Protein AF-A0A8S9NQD5-F1 (afdb_monomer_lite)

Radius of gyration: 15.61 Å; chains: 1; bounding box: 30×33×43 Å

InterPro domains:
  IPR000916 Bet v I/Major latex protein [PF00407] (6-51)
  IPR000916 Bet v I/Major latex protein [SM01037] (3-100)
  IPR023393 START-like domain superfamily [G3DSA:3.30.530.20] (2-50)
  IPR023393 START-like domain superfamily [G3DSA:3.30.530.20] (51-101)
  IPR051761 MLP-like hydrophobic ligand-binding [PTHR31907] (8-52)

pLDDT: mean 76.23, std 12.61, range [40.72, 93.69]

Organism: Brassica cretica (NCBI:txid69181)

Structure (mmCIF, N/CA/C/O backbone):
data_AF-A0A8S9NQD5-F1
#
_entry.id   AF-A0A8S9NQD5-F1
#
loop_
_atom_site.group_PDB
_atom_site.id
_atom_site.type_symbol
_atom_site.label_atom_id
_atom_site.label_alt_id
_atom_site.label_comp_id
_atom_site.label_asym_id
_atom_site.label_entity_id
_atom_site.label_seq_id
_atom_site.pdbx_PDB_ins_code
_atom_site.Cartn_x
_atom_site.Cartn_y
_atom_site.Cartn_z
_atom_site.occupancy
_atom_site.B_iso_or_equiv
_atom_site.auth_seq_id
_atom_site.auth_comp_id
_atom_site.auth_asym_id
_atom_site.auth_atom_id
_atom_site.pdbx_PDB_model_num
ATOM 1 N N . MET A 1 1 ? -7.968 -15.697 11.042 1.00 42.38 1 MET A N 1
ATOM 2 C CA . MET A 1 1 ? -8.081 -15.355 9.607 1.00 42.38 1 MET A CA 1
ATOM 3 C C . MET A 1 1 ? -9.249 -14.406 9.454 1.00 42.38 1 MET A C 1
ATOM 5 O O . MET A 1 1 ? -10.310 -14.686 9.995 1.00 42.38 1 MET A O 1
ATOM 9 N N . CYS A 1 2 ? -9.017 -13.286 8.784 1.00 40.72 2 CYS A N 1
ATOM 10 C CA . CYS A 1 2 ? -9.982 -12.217 8.586 1.00 40.72 2 CYS A CA 1
ATOM 11 C C . CYS A 1 2 ? -11.203 -12.675 7.754 1.00 40.72 2 CYS A C 1
ATOM 13 O O . CYS A 1 2 ? -10.995 -13.251 6.687 1.00 40.72 2 CYS A O 1
ATOM 15 N N . PRO A 1 3 ? -12.457 -12.406 8.172 1.00 52.91 3 PRO A N 1
ATOM 16 C CA . PRO A 1 3 ? -13.655 -12.692 7.365 1.00 52.91 3 PRO A CA 1
ATOM 17 C C . PRO A 1 3 ? -13.967 -11.612 6.298 1.00 52.91 3 PRO A C 1
ATOM 19 O O . PRO A 1 3 ? -14.811 -11.815 5.429 1.00 52.91 3 PRO A O 1
ATOM 22 N N . LYS A 1 4 ? -13.310 -10.450 6.408 1.00 58.69 4 LYS A N 1
ATOM 23 C CA . LYS A 1 4 ? -13.377 -9.209 5.610 1.00 58.69 4 LYS A CA 1
ATOM 24 C C . LYS A 1 4 ? -12.611 -9.212 4.268 1.00 58.69 4 LYS A C 1
ATOM 26 O O . LYS A 1 4 ? -11.414 -8.945 4.361 1.00 58.69 4 LYS A O 1
ATOM 31 N N . PRO A 1 5 ? -13.149 -9.438 3.047 1.00 61.84 5 PRO A N 1
ATOM 32 C CA . PRO A 1 5 ? -12.331 -9.230 1.847 1.00 61.84 5 PRO A CA 1
ATOM 33 C C . PRO A 1 5 ? -11.943 -7.750 1.701 1.00 61.84 5 PRO A C 1
ATOM 35 O O . PRO A 1 5 ? -12.801 -6.864 1.654 1.00 61.84 5 PRO A O 1
ATOM 38 N N . LEU A 1 6 ? -10.639 -7.482 1.631 1.00 70.56 6 LEU A N 1
ATOM 39 C CA . LEU A 1 6 ? -10.096 -6.150 1.381 1.00 70.56 6 LEU A CA 1
ATOM 40 C C . LEU A 1 6 ? -10.321 -5.788 -0.101 1.00 70.56 6 LEU A C 1
ATOM 42 O O . LEU A 1 6 ? -9.810 -6.446 -0.999 1.00 70.56 6 LEU A O 1
ATOM 46 N N . ARG A 1 7 ? -11.107 -4.735 -0.363 1.00 80.56 7 ARG A N 1
ATOM 47 C CA . ARG A 1 7 ? -11.450 -4.202 -1.705 1.00 80.56 7 ARG A CA 1
ATOM 48 C C . ARG A 1 7 ? -10.256 -4.060 -2.656 1.00 80.56 7 ARG A C 1
ATOM 50 O O . ARG A 1 7 ? -10.431 -4.276 -3.849 1.00 80.56 7 ARG A O 1
ATOM 57 N N . TYR A 1 8 ? -9.098 -3.642 -2.151 1.00 86.19 8 TYR A N 1
ATOM 58 C CA . TYR A 1 8 ? -7.943 -3.283 -2.976 1.00 86.19 8 TYR A CA 1
ATOM 59 C C . TYR A 1 8 ? -6.794 -4.289 -2.885 1.00 86.19 8 TYR A C 1
ATOM 61 O O . TYR A 1 8 ? -5.987 -4.352 -3.808 1.00 86.19 8 TYR A O 1
ATOM 69 N N . ILE A 1 9 ? -6.722 -5.085 -1.812 1.00 84.75 9 ILE A N 1
ATOM 70 C CA . ILE A 1 9 ? -5.695 -6.118 -1.621 1.00 84.75 9 ILE A CA 1
ATOM 71 C C . ILE A 1 9 ? -6.349 -7.496 -1.751 1.00 84.75 9 ILE A C 1
ATOM 73 O O . ILE A 1 9 ? -7.069 -7.935 -0.858 1.00 84.75 9 ILE A O 1
ATOM 77 N N . GLN A 1 10 ? -6.053 -8.211 -2.836 1.00 87.19 10 GLN A N 1
ATOM 78 C CA . GLN A 1 10 ? -6.424 -9.625 -2.982 1.00 87.19 10 GLN A CA 1
ATOM 79 C C . GLN A 1 10 ? -5.479 -10.549 -2.215 1.00 87.19 10 GLN A C 1
ATOM 81 O O . GLN A 1 10 ? -5.890 -11.616 -1.766 1.00 87.19 10 GLN A O 1
ATOM 86 N N . GLY A 1 11 ? -4.210 -10.163 -2.085 1.00 85.19 11 GLY A N 1
ATOM 87 C CA . GLY A 1 11 ? -3.224 -10.960 -1.371 1.00 85.19 11 GLY A CA 1
ATOM 88 C C . GLY A 1 11 ? -1.831 -10.350 -1.392 1.00 85.19 11 GLY A C 1
ATOM 89 O O . GLY A 1 11 ? -1.548 -9.413 -2.141 1.00 85.19 11 GLY A O 1
ATOM 90 N N . CYS A 1 12 ? -0.968 -10.914 -0.557 1.00 87.38 12 CYS A N 1
ATOM 91 C CA . CYS A 1 12 ? 0.442 -10.577 -0.459 1.00 87.38 12 CYS A CA 1
ATOM 92 C C . CYS A 1 12 ? 1.216 -11.879 -0.260 1.00 87.38 12 CYS A C 1
ATOM 94 O O . CYS A 1 12 ? 0.981 -12.583 0.723 1.00 87.38 12 CYS A O 1
ATOM 96 N N . ASP A 1 13 ? 2.101 -12.199 -1.200 1.00 91.75 13 ASP A N 1
ATOM 97 C CA . ASP A 1 13 ? 2.939 -13.395 -1.149 1.00 91.75 13 ASP A CA 1
ATOM 98 C C . ASP A 1 13 ? 4.405 -12.982 -0.965 1.00 91.75 13 ASP A C 1
ATOM 100 O O . ASP A 1 13 ? 4.898 -12.088 -1.654 1.00 91.75 13 ASP A O 1
ATOM 104 N N . LEU A 1 14 ? 5.124 -13.647 -0.061 1.00 92.69 14 LEU A N 1
ATOM 105 C CA . LEU A 1 14 ? 6.575 -13.501 0.053 1.00 92.69 14 LEU A CA 1
ATOM 106 C C . LEU A 1 14 ? 7.242 -14.370 -1.012 1.00 92.69 14 LEU A C 1
ATOM 108 O O . LEU A 1 14 ? 7.003 -15.576 -1.064 1.00 92.69 14 LEU A O 1
ATOM 112 N N . LEU A 1 15 ? 8.069 -13.760 -1.857 1.00 91.50 15 LEU A N 1
ATOM 113 C CA . LEU A 1 15 ? 8.807 -14.471 -2.900 1.00 91.50 15 LEU A CA 1
ATOM 114 C C . LEU A 1 15 ? 10.222 -14.830 -2.448 1.00 91.50 15 LEU A C 1
ATOM 116 O O . LEU A 1 15 ? 10.682 -15.939 -2.702 1.00 91.50 15 LEU A O 1
ATOM 120 N N . GLU A 1 16 ? 10.912 -13.891 -1.796 1.00 93.69 16 GLU A N 1
ATOM 121 C CA . GLU A 1 16 ? 12.299 -14.055 -1.349 1.00 93.69 16 GLU A CA 1
ATOM 122 C C . GLU A 1 16 ? 12.523 -13.347 -0.006 1.00 93.69 16 GLU A C 1
ATOM 124 O O . GLU A 1 16 ? 11.965 -12.273 0.235 1.00 93.69 16 GLU A O 1
ATOM 129 N N . GLY A 1 17 ? 13.386 -13.919 0.838 1.00 92.88 17 GLY A N 1
ATOM 130 C CA . GLY A 1 17 ? 13.746 -13.375 2.150 1.00 92.88 17 GLY A CA 1
ATOM 131 C C . GLY A 1 17 ? 12.764 -13.754 3.257 1.00 92.88 17 GLY A C 1
ATOM 132 O O . GLY A 1 17 ? 12.132 -14.805 3.201 1.00 92.88 17 GLY A O 1
ATOM 133 N N . ASP A 1 18 ? 12.648 -12.870 4.248 1.00 93.38 18 ASP A N 1
ATOM 134 C CA . ASP A 1 18 ? 11.775 -13.017 5.414 1.00 93.38 18 ASP A CA 1
ATOM 135 C C . ASP A 1 18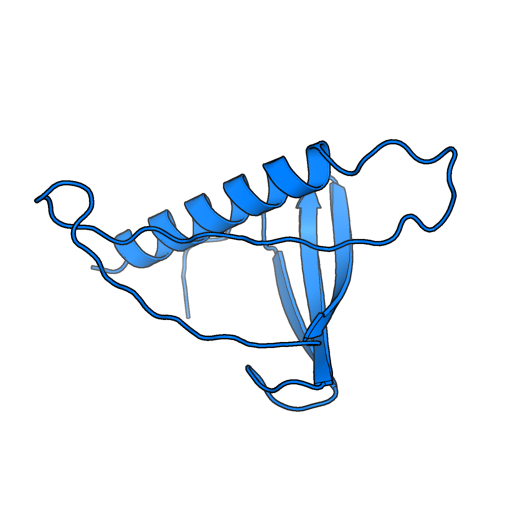 ? 10.821 -11.823 5.529 1.00 93.38 18 ASP A C 1
ATOM 137 O O . ASP A 1 18 ? 11.155 -10.688 5.166 1.00 93.38 18 ASP A O 1
ATOM 141 N N . TRP A 1 19 ? 9.621 -12.054 6.062 1.00 88.06 19 TRP A N 1
ATOM 142 C CA . TRP A 1 19 ? 8.649 -10.984 6.286 1.00 88.06 19 TRP A CA 1
ATOM 143 C C . TRP A 1 19 ? 9.242 -9.867 7.150 1.00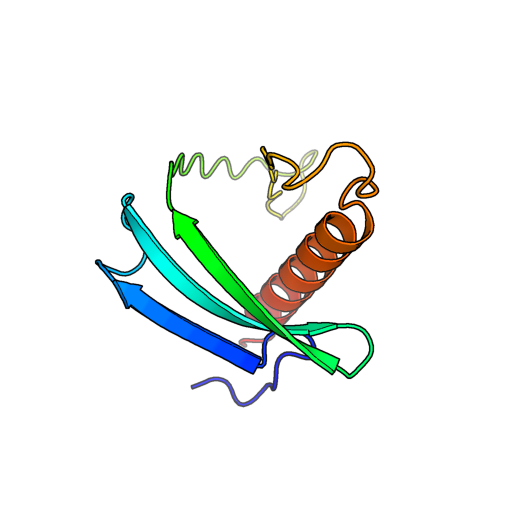 88.06 19 TRP A C 1
ATOM 145 O O . TRP A 1 19 ? 9.710 -10.103 8.261 1.00 88.06 19 TRP A O 1
ATOM 155 N N . GLY A 1 20 ? 9.188 -8.634 6.645 1.00 80.38 20 GLY A N 1
ATOM 156 C CA . GLY A 1 20 ? 9.659 -7.468 7.388 1.00 80.38 20 GLY A CA 1
ATOM 157 C C . GLY A 1 20 ? 11.182 -7.362 7.510 1.00 80.38 20 GLY A C 1
ATOM 158 O O . GLY A 1 20 ? 11.662 -6.727 8.445 1.00 80.38 20 GLY A O 1
ATOM 159 N N . MET A 1 21 ? 11.946 -7.936 6.580 1.00 88.12 21 MET A N 1
ATOM 160 C CA . MET A 1 21 ? 13.395 -7.728 6.496 1.00 88.12 21 MET A CA 1
ATOM 161 C C . MET A 1 21 ? 13.781 -6.931 5.245 1.00 88.12 21 MET A C 1
ATOM 163 O O . MET A 1 21 ? 13.136 -7.020 4.200 1.00 88.12 21 MET A O 1
ATOM 167 N N . VAL A 1 22 ? 14.846 -6.131 5.350 1.00 88.75 22 VAL A N 1
ATOM 168 C CA . VAL A 1 22 ? 15.451 -5.453 4.192 1.00 88.75 22 VAL A CA 1
ATOM 169 C C . VAL A 1 22 ? 16.025 -6.503 3.242 1.00 88.75 22 VAL A C 1
ATOM 171 O O . VAL A 1 22 ? 16.650 -7.470 3.667 1.00 88.75 22 VAL A O 1
ATOM 174 N N . GLY A 1 23 ? 15.822 -6.297 1.947 1.00 87.19 23 GLY A N 1
ATOM 175 C CA . GLY A 1 23 ? 16.206 -7.214 0.882 1.00 87.19 23 GLY A CA 1
ATOM 176 C C . GLY A 1 23 ? 15.092 -8.171 0.463 1.00 87.19 23 GLY A C 1
ATOM 177 O O . GLY A 1 23 ? 15.181 -8.692 -0.649 1.00 87.19 23 GLY A O 1
ATOM 178 N N . SER A 1 24 ? 14.050 -8.346 1.284 1.00 88.25 24 SER A N 1
ATOM 179 C CA . SER A 1 24 ? 12.912 -9.213 0.975 1.00 88.25 24 SER A CA 1
ATOM 180 C C . SER A 1 24 ? 12.118 -8.718 -0.226 1.00 88.25 24 SER A C 1
ATOM 182 O O . SER A 1 24 ? 12.018 -7.512 -0.475 1.00 88.25 24 SER A O 1
ATOM 184 N N . ILE A 1 25 ? 11.534 -9.667 -0.953 1.00 86.50 25 ILE A N 1
ATOM 185 C CA . ILE A 1 25 ? 10.730 -9.412 -2.144 1.00 86.50 25 ILE A CA 1
ATOM 186 C C . ILE A 1 25 ? 9.316 -9.920 -1.908 1.00 86.50 25 ILE A C 1
ATOM 188 O O . ILE A 1 25 ? 9.104 -11.107 -1.656 1.00 86.50 25 ILE A O 1
ATOM 192 N N . VAL A 1 26 ? 8.351 -9.020 -2.048 1.00 87.56 26 VAL A N 1
ATOM 193 C CA . VAL A 1 26 ? 6.925 -9.297 -1.876 1.00 87.56 26 VAL A CA 1
ATOM 194 C C . VAL A 1 26 ? 6.182 -9.095 -3.191 1.00 87.56 26 VAL A C 1
ATOM 196 O O . VAL A 1 26 ? 6.480 -8.179 -3.960 1.00 87.56 26 VAL A O 1
ATOM 199 N N . LEU A 1 27 ? 5.215 -9.967 -3.458 1.00 87.38 27 LEU A N 1
ATOM 200 C CA . LEU A 1 27 ? 4.287 -9.850 -4.573 1.00 87.38 27 LEU A CA 1
ATOM 201 C C . LEU A 1 27 ? 2.920 -9.428 -4.042 1.00 87.38 27 LEU A C 1
ATOM 203 O O . LEU A 1 27 ? 2.224 -10.202 -3.382 1.00 87.38 27 LEU A O 1
ATOM 207 N N . TRP A 1 28 ? 2.513 -8.212 -4.375 1.00 86.75 28 TRP A N 1
ATOM 208 C CA . TRP A 1 28 ? 1.190 -7.694 -4.066 1.00 86.75 28 TRP A CA 1
ATOM 209 C C . TRP A 1 28 ? 0.223 -8.015 -5.195 1.00 86.75 28 TRP A C 1
ATOM 211 O O . TRP A 1 28 ? 0.468 -7.642 -6.342 1.00 86.75 28 TRP A O 1
ATOM 221 N N . LYS A 1 29 ? -0.897 -8.663 -4.866 1.00 88.50 29 LYS A N 1
ATOM 222 C CA . LYS A 1 29 ? -2.043 -8.838 -5.766 1.00 88.50 29 LYS A CA 1
ATOM 223 C C . LYS A 1 29 ? -3.079 -7.786 -5.406 1.00 88.50 29 LYS A C 1
ATOM 225 O O . LYS A 1 29 ? -3.681 -7.832 -4.331 1.00 88.50 29 LYS A O 1
ATOM 230 N N . LEU A 1 30 ? -3.245 -6.820 -6.294 1.00 86.94 30 LEU A N 1
ATOM 231 C CA . LEU A 1 30 ? -4.004 -5.598 -6.068 1.00 86.94 30 LEU A CA 1
ATOM 232 C C . LEU A 1 30 ? -5.187 -5.534 -7.033 1.00 86.94 30 LEU A C 1
ATOM 234 O O . LEU A 1 30 ? -5.095 -6.036 -8.149 1.00 86.94 30 LEU A O 1
ATOM 238 N N . ILE A 1 31 ? -6.280 -4.892 -6.631 1.00 86.94 31 ILE A N 1
ATOM 239 C CA . ILE A 1 31 ? -7.381 -4.537 -7.537 1.00 86.94 31 ILE A CA 1
ATOM 240 C C . ILE A 1 31 ? -7.375 -3.024 -7.708 1.00 86.94 31 ILE A C 1
ATOM 242 O O . ILE A 1 31 ? -7.546 -2.296 -6.733 1.00 86.94 31 ILE A O 1
ATOM 246 N N . SER A 1 32 ? -7.226 -2.551 -8.942 1.00 81.88 32 SER A N 1
ATOM 247 C CA . SER A 1 32 ? -7.315 -1.132 -9.302 1.00 81.88 32 SER A CA 1
ATOM 248 C C . SER A 1 32 ? -8.260 -1.003 -10.492 1.00 81.88 32 SER A C 1
ATOM 250 O O . SER A 1 32 ? -8.106 -1.720 -11.475 1.00 81.88 32 SER A O 1
ATOM 252 N N . ASP A 1 33 ? -9.286 -0.157 -10.364 1.00 82.69 33 ASP A N 1
ATOM 253 C CA . ASP A 1 33 ? -10.339 0.045 -11.375 1.00 82.69 33 ASP A CA 1
ATOM 254 C C . ASP A 1 33 ? -11.052 -1.246 -11.832 1.00 82.69 33 ASP A C 1
ATOM 256 O O . ASP A 1 33 ? -11.530 -1.359 -12.955 1.00 82.69 33 ASP A O 1
ATOM 260 N N . GLY A 1 34 ? -11.153 -2.234 -10.935 1.00 83.31 34 GLY A N 1
ATOM 261 C CA . GLY A 1 34 ? -11.770 -3.536 -11.218 1.00 83.31 34 GLY A CA 1
ATOM 262 C C . GLY A 1 34 ? -10.842 -4.540 -11.907 1.00 83.31 34 GLY A C 1
ATOM 263 O O . GLY A 1 34 ? -11.208 -5.706 -12.035 1.00 83.31 34 GLY A O 1
ATOM 264 N N . GLU A 1 35 ? -9.631 -4.131 -12.283 1.00 85.56 35 GLU A N 1
ATOM 265 C CA . GLU A 1 35 ? -8.619 -5.004 -12.870 1.00 85.56 35 GLU A CA 1
ATOM 266 C C . GLU A 1 35 ? -7.632 -5.496 -11.808 1.00 85.56 35 GLU A C 1
ATOM 268 O O . GLU A 1 35 ? -7.157 -4.731 -10.961 1.00 85.56 35 GLU A O 1
ATOM 273 N N . THR A 1 36 ? -7.282 -6.783 -11.871 1.00 86.25 36 THR A N 1
ATOM 274 C CA . THR A 1 36 ? -6.197 -7.333 -11.055 1.00 86.25 36 THR A CA 1
ATOM 275 C C . THR A 1 36 ? -4.854 -6.853 -11.593 1.00 86.25 36 THR A C 1
ATOM 277 O O . THR A 1 36 ? -4.536 -7.013 -12.771 1.00 86.25 36 THR A O 1
ATOM 280 N N . ARG A 1 37 ? -4.036 -6.311 -10.697 1.00 84.88 37 ARG A N 1
ATOM 281 C CA . ARG A 1 37 ? -2.654 -5.905 -10.938 1.00 84.88 37 ARG A CA 1
ATOM 282 C C . ARG A 1 37 ? -1.724 -6.643 -9.990 1.00 84.88 37 ARG A C 1
ATOM 284 O O . ARG A 1 37 ? -2.111 -7.029 -8.889 1.00 84.88 37 ARG A O 1
ATOM 291 N N . VAL A 1 38 ? -0.482 -6.809 -10.422 1.00 83.88 38 VAL A N 1
ATOM 292 C CA . VAL A 1 38 ? 0.597 -7.361 -9.603 1.00 83.88 38 VAL A CA 1
ATOM 293 C C . VAL A 1 38 ? 1.708 -6.333 -9.472 1.00 83.88 38 VAL A C 1
ATOM 295 O O . VAL A 1 38 ? 2.133 -5.767 -10.477 1.00 83.88 38 VAL A O 1
ATOM 298 N N . SER A 1 39 ? 2.169 -6.108 -8.242 1.00 84.00 39 SER A N 1
ATOM 299 C CA . SER A 1 39 ? 3.383 -5.335 -7.954 1.00 84.00 39 SER A CA 1
ATOM 300 C C . SER A 1 39 ? 4.402 -6.251 -7.298 1.00 84.00 39 SER A C 1
ATOM 302 O O . SER A 1 39 ? 4.068 -6.948 -6.340 1.00 84.00 39 SER A O 1
ATOM 304 N N . LYS A 1 40 ? 5.625 -6.282 -7.827 1.00 85.31 40 LYS A N 1
ATOM 305 C CA . LYS A 1 40 ? 6.751 -7.004 -7.229 1.00 85.31 40 LYS A CA 1
ATOM 306 C C . LYS A 1 40 ? 7.676 -5.967 -6.615 1.00 85.31 40 LYS A C 1
ATOM 308 O O . LYS A 1 40 ? 8.385 -5.281 -7.347 1.00 85.31 40 LYS A O 1
ATOM 313 N N . ASP A 1 41 ? 7.692 -5.902 -5.293 1.00 83.31 41 ASP A N 1
ATOM 314 C CA . ASP A 1 41 ? 8.392 -4.848 -4.570 1.00 83.31 41 ASP A CA 1
ATOM 315 C C . ASP A 1 41 ? 9.510 -5.451 -3.724 1.00 83.31 41 ASP A C 1
ATOM 317 O O . ASP A 1 41 ? 9.329 -6.474 -3.059 1.00 83.31 41 ASP A O 1
ATOM 321 N N . ARG A 1 42 ? 10.676 -4.802 -3.740 1.00 84.56 42 ARG A N 1
ATOM 322 C CA . ARG A 1 42 ? 11.796 -5.127 -2.858 1.00 84.56 42 ARG A CA 1
ATOM 323 C C . ARG A 1 42 ? 11.847 -4.126 -1.713 1.00 84.56 42 ARG A C 1
ATOM 325 O O . ARG A 1 42 ? 11.803 -2.919 -1.939 1.00 84.56 42 ARG A O 1
ATOM 332 N N . ILE A 1 43 ? 11.995 -4.616 -0.488 1.00 83.25 43 ILE A N 1
ATOM 333 C CA . ILE A 1 43 ? 12.176 -3.760 0.688 1.00 83.25 43 ILE A CA 1
ATOM 334 C C . ILE A 1 43 ? 13.629 -3.272 0.704 1.00 83.25 43 ILE A C 1
ATOM 336 O O . ILE A 1 43 ? 14.518 -3.985 1.159 1.00 83.25 43 ILE A O 1
ATOM 340 N N . GLU A 1 44 ? 13.898 -2.077 0.181 1.00 83.00 44 GLU A N 1
ATOM 341 C CA . GLU A 1 44 ? 15.275 -1.550 0.107 1.00 83.00 44 GLU A CA 1
ATOM 342 C C . GLU A 1 44 ? 15.760 -0.911 1.406 1.00 83.00 44 GLU A C 1
ATOM 344 O O . GLU A 1 44 ? 16.939 -0.976 1.745 1.00 83.00 44 GLU A O 1
ATOM 349 N N . ALA A 1 45 ? 14.847 -0.301 2.150 1.00 80.19 45 ALA A N 1
ATOM 350 C CA . ALA A 1 45 ? 15.133 0.293 3.438 1.00 80.19 45 ALA A CA 1
ATOM 351 C C . ALA A 1 45 ? 13.890 0.194 4.305 1.00 80.19 45 ALA A C 1
ATOM 353 O O . ALA A 1 45 ? 12.764 0.328 3.824 1.00 80.19 45 ALA A O 1
ATOM 354 N N . MET A 1 46 ? 14.108 -0.012 5.596 1.00 68.81 46 MET A N 1
ATOM 355 C CA . MET A 1 46 ? 13.034 -0.006 6.562 1.00 68.81 46 MET A CA 1
ATOM 356 C C . MET A 1 46 ? 13.445 0.828 7.760 1.00 68.81 46 MET A C 1
ATOM 358 O O . MET A 1 46 ? 14.201 0.386 8.620 1.00 68.81 46 MET A O 1
ATOM 362 N N . ASP A 1 47 ? 12.959 2.062 7.777 1.00 68.06 47 ASP A N 1
ATOM 363 C CA . ASP A 1 47 ? 13.077 2.948 8.924 1.00 68.06 47 ASP A CA 1
ATOM 364 C C . ASP A 1 47 ? 11.747 2.912 9.680 1.00 68.06 47 ASP A C 1
ATOM 366 O O . ASP A 1 47 ? 10.788 3.612 9.347 1.00 68.06 47 ASP A O 1
ATOM 370 N N . PHE A 1 48 ? 11.651 2.023 10.671 1.00 56.97 48 PHE A N 1
ATOM 371 C CA . PHE A 1 48 ? 10.499 1.979 11.566 1.00 56.97 48 PHE A CA 1
ATOM 372 C C . PHE A 1 48 ? 10.605 3.093 12.606 1.00 56.97 48 PHE A C 1
ATOM 374 O O . PHE A 1 48 ? 10.771 2.849 13.802 1.00 56.97 48 PHE A O 1
ATOM 381 N N . GLN A 1 49 ? 10.428 4.339 12.175 1.00 51.03 49 GLN A N 1
ATOM 382 C CA . GLN A 1 49 ? 10.124 5.412 13.110 1.00 51.03 49 GLN A CA 1
ATOM 383 C C . GLN A 1 49 ? 8.641 5.335 13.490 1.00 51.03 49 GLN A C 1
ATOM 385 O O . GLN A 1 49 ? 7.795 6.073 12.982 1.00 51.03 49 GLN A O 1
ATOM 390 N N . LYS A 1 50 ? 8.302 4.433 14.423 1.00 50.97 50 LYS A N 1
ATOM 391 C CA . LYS A 1 50 ? 6.993 4.442 15.092 1.00 50.97 50 LYS A CA 1
ATOM 392 C C . LYS A 1 50 ? 6.923 5.664 16.013 1.00 50.97 50 LYS A C 1
ATOM 394 O O . LYS A 1 50 ? 7.068 5.563 17.229 1.00 50.97 50 LYS A O 1
ATOM 399 N N . LYS A 1 51 ? 6.716 6.844 15.433 1.00 47.00 51 LYS A N 1
ATOM 400 C CA . LYS A 1 51 ? 6.441 8.065 16.187 1.00 47.00 51 LYS A CA 1
ATOM 401 C C . LYS A 1 51 ? 4.931 8.196 16.352 1.00 47.00 51 LYS A C 1
ATOM 403 O O . LYS A 1 51 ? 4.275 8.927 15.613 1.00 47.00 51 LYS A O 1
ATOM 408 N N . VAL A 1 52 ? 4.383 7.465 17.325 1.00 51.72 52 VAL A N 1
ATOM 409 C CA . VAL A 1 52 ? 3.021 7.713 17.822 1.00 51.72 52 VAL A CA 1
ATOM 410 C C . VAL A 1 52 ? 3.071 9.041 18.565 1.00 51.72 52 VAL A C 1
ATOM 412 O O . VAL A 1 52 ? 3.377 9.109 19.751 1.00 51.72 52 VAL A O 1
ATOM 415 N N . SER A 1 53 ? 2.883 10.118 17.816 1.00 51.72 53 SER A N 1
ATOM 416 C CA . SER A 1 53 ? 2.604 11.432 18.381 1.00 51.72 53 SER A CA 1
ATOM 417 C C . SER A 1 53 ? 1.084 11.536 18.389 1.00 51.72 53 SER A C 1
ATOM 419 O O . SER A 1 53 ? 0.502 11.243 17.341 1.00 51.72 53 SER A O 1
ATOM 421 N N . PRO A 1 54 ? 0.435 11.939 19.494 1.00 55.28 54 PRO A N 1
ATOM 422 C CA . PRO A 1 54 ? -0.939 12.406 19.420 1.00 55.28 54 PRO A CA 1
ATOM 423 C C . PRO A 1 54 ? -0.989 13.460 18.317 1.00 55.28 54 PRO A C 1
ATOM 425 O O . PRO A 1 54 ? -0.277 14.465 18.383 1.00 55.28 54 PRO A O 1
ATOM 428 N N . ASP A 1 55 ? -1.761 13.191 17.273 1.00 50.97 55 ASP A N 1
ATOM 429 C CA . ASP A 1 55 ? -2.206 14.215 16.340 1.00 50.97 55 ASP A CA 1
ATOM 430 C C . ASP A 1 55 ? -2.798 15.334 17.202 1.00 50.97 55 ASP A C 1
ATOM 432 O O . ASP A 1 55 ? -3.771 15.098 17.909 1.00 50.97 55 ASP A O 1
ATOM 436 N N . HIS A 1 56 ? -2.141 16.497 17.243 1.00 56.22 56 HIS A N 1
ATOM 437 C CA . HIS A 1 56 ? -2.683 17.737 17.806 1.00 56.22 56 HIS A CA 1
ATOM 438 C C . HIS A 1 56 ? -3.399 17.614 19.180 1.00 56.22 56 HIS A C 1
ATOM 440 O O . HIS A 1 56 ? -4.284 18.408 19.489 1.00 56.22 56 HIS A O 1
ATOM 446 N N . GLY A 1 57 ? -2.995 16.659 20.035 1.00 56.97 57 GLY A N 1
ATOM 447 C CA . GLY A 1 57 ? -3.585 16.414 21.362 1.00 56.97 57 GLY A CA 1
ATOM 448 C C . GLY A 1 57 ? -4.762 15.423 21.428 1.00 56.97 57 GLY A C 1
ATOM 449 O O . GLY A 1 57 ? -5.343 15.277 22.502 1.00 56.97 57 GLY A O 1
ATOM 450 N N . GLY A 1 58 ? -5.111 14.733 20.336 1.00 63.09 58 GLY A N 1
ATOM 451 C CA . GLY A 1 58 ? -6.168 13.713 20.274 1.00 63.09 58 GLY A CA 1
ATOM 452 C C . GLY A 1 58 ? -5.659 12.259 20.174 1.00 63.09 58 GLY A C 1
ATOM 453 O O . GLY A 1 58 ? -4.471 12.024 19.932 1.00 63.09 58 GLY A O 1
ATOM 454 N N . PRO A 1 59 ? -6.539 11.254 20.370 1.00 63.50 59 PRO A N 1
ATOM 455 C CA . PRO A 1 59 ? -6.202 9.841 20.194 1.00 63.50 59 PRO A CA 1
ATOM 456 C C . PRO A 1 59 ? -6.007 9.504 18.706 1.00 63.50 59 PRO A C 1
ATOM 458 O O . PRO A 1 59 ? -6.892 9.754 17.893 1.00 63.50 59 PRO A O 1
ATOM 461 N N . GLY A 1 60 ? -4.860 8.922 18.342 1.00 69.75 60 GLY A N 1
ATOM 462 C CA . 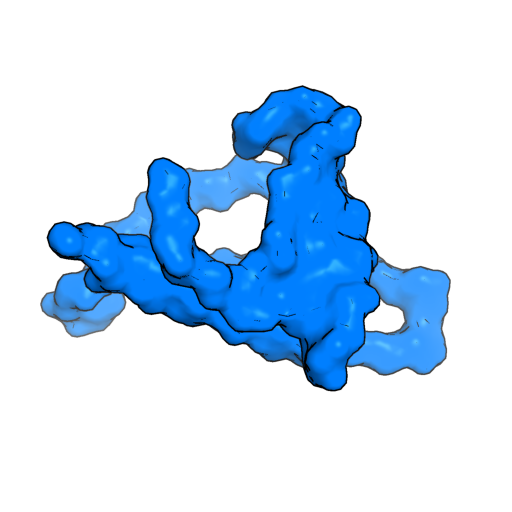GLY A 1 60 ? -4.596 8.489 16.968 1.00 69.75 60 GLY A CA 1
ATOM 463 C C . GLY A 1 60 ? -3.119 8.243 16.658 1.00 69.75 60 GLY A C 1
ATOM 464 O O . GLY A 1 60 ? -2.244 8.362 17.517 1.00 69.75 60 GLY A O 1
ATOM 465 N N . SER A 1 61 ? -2.833 7.865 15.414 1.00 74.25 61 SER A N 1
ATOM 466 C CA . SER A 1 61 ? -1.479 7.736 14.863 1.00 74.25 61 SER A CA 1
ATOM 467 C C . SER A 1 61 ? -1.470 8.214 13.413 1.00 74.25 61 SER A C 1
ATOM 469 O O . SER A 1 61 ? -2.413 7.960 12.672 1.00 74.25 61 SER A O 1
ATOM 471 N N . THR A 1 62 ? -0.400 8.887 12.989 1.00 73.38 62 THR A N 1
ATOM 472 C CA . THR A 1 62 ? -0.225 9.313 11.592 1.00 73.38 62 THR A CA 1
ATOM 473 C C . THR A 1 62 ? 0.865 8.487 10.925 1.00 73.38 62 THR A C 1
ATOM 475 O O . THR A 1 62 ? 1.994 8.435 11.411 1.00 73.38 62 THR A O 1
ATOM 478 N N . VAL A 1 63 ? 0.551 7.899 9.770 1.00 73.88 63 VAL A N 1
ATOM 479 C CA . VAL A 1 63 ? 1.539 7.251 8.898 1.00 73.88 63 VAL A CA 1
ATOM 480 C C . VAL A 1 63 ? 2.014 8.258 7.851 1.00 73.88 63 VAL A C 1
ATOM 482 O O . VAL A 1 63 ? 1.203 8.847 7.138 1.00 73.88 63 VAL A O 1
ATOM 485 N N . LYS A 1 64 ? 3.333 8.463 7.748 1.00 74.75 64 LYS A N 1
ATOM 486 C CA . LYS A 1 64 ? 3.950 9.292 6.701 1.00 74.75 64 LYS A CA 1
ATOM 487 C C . LYS A 1 64 ? 4.690 8.405 5.704 1.00 74.75 64 LYS A C 1
ATOM 489 O O . LYS A 1 64 ? 5.751 7.874 6.021 1.00 74.75 64 LYS A O 1
ATOM 494 N N . TRP A 1 65 ? 4.146 8.285 4.497 1.00 73.81 65 TRP A N 1
ATOM 495 C CA . TRP A 1 65 ? 4.784 7.572 3.392 1.00 73.81 65 TRP A CA 1
ATOM 496 C C . TRP A 1 65 ? 5.746 8.497 2.641 1.00 73.81 65 TRP A C 1
ATOM 498 O O . TRP A 1 65 ? 5.334 9.524 2.107 1.00 73.81 65 TRP A O 1
ATOM 508 N N . ASN A 1 66 ? 7.025 8.123 2.585 1.00 73.00 66 ASN A N 1
ATOM 509 C CA . ASN A 1 66 ? 8.014 8.756 1.714 1.00 73.00 66 ASN A CA 1
ATOM 510 C C . ASN A 1 66 ? 8.329 7.783 0.577 1.00 73.00 66 ASN A C 1
ATOM 512 O O . ASN A 1 66 ? 9.047 6.808 0.783 1.00 73.00 66 ASN A O 1
ATOM 516 N N . VAL A 1 67 ? 7.775 8.033 -0.609 1.00 72.69 67 VAL A N 1
ATOM 517 C CA . VAL A 1 67 ? 7.952 7.157 -1.774 1.00 72.69 67 VAL A CA 1
ATOM 518 C C . VAL A 1 67 ? 8.997 7.768 -2.700 1.00 72.69 67 VAL A C 1
ATOM 520 O O . VAL A 1 67 ? 8.781 8.836 -3.270 1.00 72.69 67 VAL A O 1
ATOM 523 N N . LYS A 1 68 ? 10.134 7.086 -2.849 1.00 73.56 68 LYS A N 1
ATOM 524 C CA . LYS A 1 68 ? 11.119 7.366 -3.899 1.00 73.56 68 LYS A CA 1
ATOM 525 C C . LYS A 1 68 ? 10.894 6.360 -5.019 1.00 73.56 68 LYS A C 1
ATOM 527 O O . LYS A 1 68 ? 10.752 5.175 -4.743 1.00 73.56 68 LYS A O 1
ATOM 532 N N . TYR A 1 69 ? 10.835 6.834 -6.254 1.00 71.69 69 TYR A N 1
ATOM 533 C CA . TYR A 1 69 ? 10.650 5.984 -7.422 1.00 71.69 69 TYR A CA 1
ATOM 534 C C . TYR A 1 69 ? 11.522 6.482 -8.569 1.00 71.69 69 TYR A C 1
ATOM 536 O O . TYR A 1 69 ? 11.826 7.673 -8.664 1.00 71.69 69 TYR A O 1
ATOM 544 N N . GLU A 1 70 ? 11.875 5.560 -9.453 1.00 72.62 70 GLU A N 1
ATOM 545 C CA . GLU A 1 70 ? 12.494 5.844 -10.739 1.00 72.62 70 GLU A CA 1
ATOM 546 C C . GLU A 1 70 ? 11.497 5.485 -11.841 1.00 72.62 70 GLU A C 1
ATOM 548 O O . GLU A 1 70 ? 10.765 4.496 -11.740 1.00 72.62 70 GLU A O 1
ATOM 553 N N . ARG A 1 71 ? 11.406 6.325 -12.875 1.00 73.75 71 ARG A N 1
ATOM 554 C CA . ARG A 1 71 ? 10.558 6.023 -14.030 1.00 73.75 71 ARG A CA 1
ATOM 555 C C . ARG A 1 71 ? 11.325 5.098 -14.959 1.00 73.75 71 ARG A C 1
ATOM 557 O O . ARG A 1 71 ? 12.488 5.345 -15.241 1.00 73.75 71 ARG A O 1
ATOM 564 N N . ILE A 1 72 ? 10.640 4.081 -15.472 1.00 70.69 72 ILE A N 1
ATOM 565 C CA . ILE A 1 72 ? 11.209 3.161 -16.466 1.00 70.69 72 ILE A CA 1
ATOM 566 C C . ILE A 1 72 ? 11.521 3.912 -17.776 1.00 70.69 72 ILE A C 1
ATOM 568 O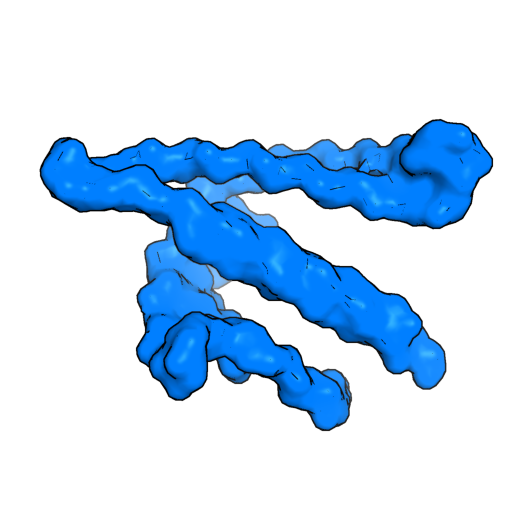 O . ILE A 1 72 ? 12.434 3.531 -18.498 1.00 70.69 72 ILE A O 1
ATOM 572 N N . ASP A 1 73 ? 10.782 4.993 -18.061 1.00 75.06 73 ASP A N 1
ATOM 573 C CA . ASP A 1 73 ? 10.996 5.891 -19.199 1.00 75.06 73 ASP A CA 1
ATOM 574 C C . ASP A 1 73 ? 10.531 7.325 -18.857 1.00 75.06 73 ASP A C 1
ATOM 576 O O . ASP A 1 73 ? 9.567 7.524 -18.110 1.00 75.06 73 ASP A O 1
ATOM 580 N N . GLU A 1 74 ? 11.213 8.342 -19.390 1.00 78.31 74 GLU A N 1
ATOM 581 C CA . GLU A 1 74 ? 10.958 9.763 -19.103 1.00 78.31 74 GLU A CA 1
ATOM 582 C C . GLU A 1 74 ? 9.611 10.278 -19.635 1.00 78.31 74 GLU A C 1
ATOM 584 O O . GLU A 1 74 ? 9.077 11.265 -19.118 1.00 78.31 74 GLU A O 1
ATOM 589 N N . ASN A 1 75 ? 9.049 9.607 -20.640 1.00 82.25 75 ASN A N 1
ATOM 590 C CA . ASN A 1 75 ? 7.756 9.928 -21.241 1.00 82.25 75 ASN A CA 1
ATOM 591 C C . ASN A 1 75 ? 6.589 9.310 -20.463 1.00 82.25 75 ASN A C 1
ATOM 593 O O . ASN A 1 75 ? 5.428 9.651 -20.704 1.00 82.25 75 ASN A O 1
ATOM 597 N N . VAL A 1 76 ? 6.870 8.407 -19.518 1.00 75.12 76 VAL A N 1
ATOM 598 C CA . VAL A 1 76 ? 5.844 7.849 -18.638 1.00 75.12 76 VAL A CA 1
ATOM 599 C C . VAL A 1 76 ? 5.424 8.923 -17.635 1.00 75.12 76 VAL A C 1
ATOM 601 O O . VAL A 1 76 ? 6.251 9.537 -16.948 1.00 75.12 76 VAL A O 1
ATOM 604 N N . ALA A 1 77 ? 4.112 9.155 -17.565 1.00 75.44 77 ALA A N 1
ATOM 605 C CA . ALA A 1 77 ? 3.512 10.090 -16.625 1.00 75.44 77 ALA A CA 1
ATOM 606 C C . ALA A 1 77 ? 3.880 9.726 -15.181 1.00 75.44 77 ALA A C 1
ATOM 608 O O . ALA A 1 77 ? 4.053 8.554 -14.837 1.00 75.44 77 ALA A O 1
ATOM 609 N N . HIS A 1 78 ? 3.974 10.740 -14.323 1.00 69.19 78 HIS A N 1
ATOM 610 C CA . HIS A 1 78 ? 4.224 10.509 -12.909 1.00 69.19 78 HIS A CA 1
ATOM 611 C C . HIS A 1 78 ? 3.141 9.599 -12.307 1.00 69.19 78 HIS A C 1
ATOM 613 O O . HIS A 1 78 ? 1.965 9.691 -12.675 1.00 69.19 78 HIS A O 1
ATOM 619 N N . PRO A 1 79 ? 3.510 8.718 -11.365 1.00 73.31 79 PRO A N 1
ATOM 620 C CA . PRO A 1 79 ? 2.619 7.707 -10.819 1.00 73.31 79 PRO A CA 1
ATOM 621 C C . PRO A 1 79 ? 1.664 8.295 -9.762 1.00 73.31 79 PRO A C 1
ATOM 623 O O . PRO A 1 79 ? 1.435 7.686 -8.722 1.00 73.31 79 PRO A O 1
ATOM 626 N N . GLU A 1 80 ? 1.075 9.470 -10.006 1.00 78.06 80 GLU A N 1
ATOM 627 C CA . GLU A 1 80 ? 0.131 10.129 -9.085 1.00 78.06 80 GLU A CA 1
ATOM 628 C C . GLU A 1 80 ? -1.044 9.210 -8.729 1.00 78.06 80 GLU A C 1
ATOM 630 O O . GLU A 1 80 ? -1.431 9.101 -7.566 1.00 78.06 80 GLU A O 1
ATOM 635 N N . ARG A 1 81 ? -1.543 8.454 -9.716 1.00 75.75 81 ARG A N 1
ATOM 636 C CA . ARG A 1 81 ? -2.591 7.444 -9.506 1.00 75.75 81 ARG A CA 1
ATOM 637 C C . ARG A 1 81 ? -2.139 6.307 -8.587 1.00 75.75 81 ARG A C 1
ATOM 639 O O . ARG A 1 81 ? -2.933 5.836 -7.782 1.00 75.75 81 ARG A O 1
ATOM 646 N N . LEU A 1 82 ? -0.873 5.888 -8.667 1.00 74.38 82 LEU A N 1
ATOM 647 C CA . LEU A 1 82 ? -0.320 4.863 -7.775 1.00 74.38 82 LEU A CA 1
ATOM 648 C C . LEU A 1 82 ? -0.200 5.394 -6.343 1.00 74.38 82 LEU A C 1
ATOM 650 O O . LEU A 1 82 ? -0.531 4.682 -5.402 1.00 74.38 82 LEU A O 1
ATOM 654 N N . LEU A 1 83 ? 0.218 6.652 -6.167 1.00 77.44 83 LEU A N 1
ATOM 655 C CA . LEU A 1 83 ? 0.281 7.283 -4.845 1.00 77.44 83 LEU A CA 1
ATOM 656 C C . LEU A 1 83 ? -1.111 7.393 -4.211 1.00 77.44 83 LEU A C 1
ATOM 658 O O . LEU A 1 83 ? -1.278 7.055 -3.039 1.00 77.44 83 LEU A O 1
ATOM 662 N N . GLN A 1 84 ? -2.121 7.806 -4.983 1.00 80.81 84 GLN A N 1
ATOM 663 C CA . GLN A 1 84 ? -3.506 7.841 -4.509 1.00 80.81 84 GLN A CA 1
ATOM 664 C C . GLN A 1 84 ? -4.008 6.441 -4.133 1.00 80.81 84 GLN A C 1
ATOM 666 O O . GLN A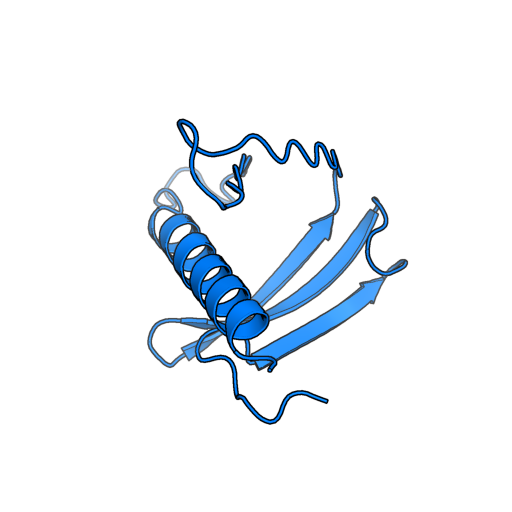 1 84 ? -4.610 6.264 -3.073 1.00 80.81 84 GLN A O 1
ATOM 671 N N . PHE A 1 85 ? -3.687 5.437 -4.947 1.00 80.62 85 PHE A N 1
ATOM 672 C CA . PHE A 1 85 ? -4.016 4.046 -4.661 1.00 80.62 85 PHE A CA 1
ATOM 673 C C . PHE A 1 85 ? -3.378 3.544 -3.351 1.00 80.62 85 PHE A C 1
ATOM 675 O O . PHE A 1 85 ? -4.064 2.939 -2.530 1.00 80.62 85 PHE A O 1
ATOM 682 N N . LEU A 1 86 ? -2.102 3.853 -3.088 1.00 79.69 86 LEU A N 1
ATOM 683 C CA . LEU A 1 86 ? -1.430 3.494 -1.827 1.00 79.69 86 LEU A CA 1
ATOM 684 C C . LEU A 1 86 ? -2.108 4.125 -0.599 1.00 79.69 86 LEU A C 1
ATOM 686 O O . LEU A 1 86 ? -2.204 3.493 0.459 1.00 79.69 86 LEU A O 1
ATOM 690 N N . VAL A 1 87 ? -2.624 5.351 -0.731 1.00 83.31 87 VAL A N 1
ATOM 691 C CA . VAL A 1 87 ? -3.411 6.007 0.326 1.00 83.31 87 VAL A CA 1
ATOM 692 C C . VAL A 1 87 ? -4.729 5.268 0.569 1.00 83.31 87 VAL A C 1
ATOM 694 O O . VAL A 1 87 ? -5.097 5.047 1.724 1.00 83.31 87 VAL A O 1
ATOM 697 N N . GLU A 1 88 ? -5.437 4.865 -0.487 1.00 86.31 88 GLU A N 1
ATOM 698 C CA . GLU A 1 88 ? -6.690 4.103 -0.374 1.00 86.31 88 GLU A CA 1
ATOM 699 C C . GLU A 1 88 ? -6.476 2.731 0.273 1.00 86.31 88 GLU A C 1
ATOM 701 O O . GLU A 1 88 ? -7.224 2.353 1.179 1.00 86.31 88 GLU A O 1
ATOM 706 N N . VAL A 1 89 ? -5.411 2.029 -0.120 1.00 84.19 89 VAL A N 1
ATOM 707 C CA . VAL A 1 89 ? -4.990 0.772 0.507 1.00 84.19 89 VAL A CA 1
ATOM 708 C C . VAL A 1 89 ? -4.693 0.978 1.995 1.00 84.19 89 VAL A C 1
ATOM 710 O O . VAL A 1 89 ? -5.196 0.226 2.829 1.00 84.19 89 VAL A O 1
ATOM 713 N N . THR A 1 90 ? -3.944 2.027 2.353 1.00 84.00 90 THR A N 1
ATOM 714 C CA . THR A 1 90 ? -3.608 2.327 3.758 1.00 84.00 90 THR A CA 1
ATOM 715 C C . THR A 1 90 ? -4.863 2.590 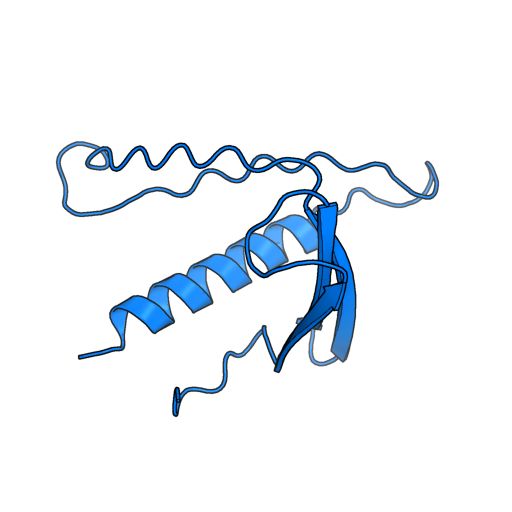4.593 1.00 84.00 90 THR A C 1
ATOM 717 O O . THR A 1 90 ? -4.997 2.041 5.684 1.00 84.00 90 THR A O 1
ATOM 720 N N . LYS A 1 91 ? -5.818 3.373 4.072 1.00 84.44 91 LYS A N 1
ATOM 721 C CA . LYS A 1 91 ? -7.105 3.634 4.744 1.00 84.44 91 LYS A CA 1
ATOM 722 C C . LYS A 1 91 ? -7.931 2.366 4.935 1.00 84.44 91 LYS A C 1
ATOM 724 O O . LYS A 1 91 ? -8.622 2.226 5.938 1.00 84.44 91 LYS A O 1
ATOM 729 N N . GLN A 1 92 ? -7.876 1.445 3.977 1.00 85.56 92 GLN A N 1
ATOM 730 C CA . GLN A 1 92 ? -8.554 0.162 4.099 1.00 85.56 92 GLN A CA 1
ATOM 731 C C . GLN A 1 92 ? -7.921 -0.727 5.175 1.00 85.56 92 GLN A C 1
ATOM 733 O O . GLN A 1 92 ? -8.659 -1.367 5.920 1.00 85.56 92 GLN A O 1
ATOM 738 N N . VAL A 1 93 ? -6.589 -0.766 5.268 1.00 83.31 93 VAL A N 1
ATOM 739 C CA . VAL A 1 93 ? -5.895 -1.492 6.344 1.00 83.31 93 VAL A CA 1
ATOM 740 C C . VAL A 1 93 ? -6.230 -0.881 7.705 1.00 83.31 93 VAL A C 1
ATOM 742 O O . VAL A 1 93 ? -6.566 -1.619 8.623 1.00 83.31 93 VAL A O 1
ATOM 745 N N . ASP A 1 94 ? -6.214 0.448 7.825 1.00 83.44 94 ASP A N 1
ATOM 746 C CA . ASP A 1 94 ? -6.598 1.161 9.051 1.00 83.44 94 ASP A CA 1
ATOM 747 C C . ASP A 1 94 ? -8.043 0.846 9.469 1.00 83.44 94 ASP A C 1
ATOM 749 O O . ASP A 1 94 ? -8.286 0.361 10.573 1.00 83.44 94 ASP A O 1
ATOM 753 N N . GLY A 1 95 ? -8.999 0.992 8.546 1.00 84.19 95 GLY A N 1
ATOM 754 C CA . GLY A 1 95 ? -10.396 0.639 8.795 1.00 84.19 95 GLY A CA 1
ATOM 755 C C . GLY A 1 95 ? -10.594 -0.843 9.125 1.00 84.19 95 GLY A C 1
ATOM 756 O O . GLY A 1 95 ? -11.491 -1.180 9.894 1.00 84.19 95 GLY A O 1
ATOM 757 N N . TYR A 1 96 ? -9.754 -1.730 8.581 1.00 81.88 96 TYR A N 1
ATOM 758 C CA . TYR A 1 96 ? -9.767 -3.142 8.942 1.00 81.88 96 TYR A CA 1
ATOM 759 C C . TYR A 1 96 ? -9.288 -3.370 10.381 1.00 81.88 96 TYR A C 1
ATOM 761 O O . TYR A 1 96 ? -10.004 -4.023 11.140 1.00 81.88 96 TYR A O 1
ATOM 769 N N . LEU A 1 97 ? -8.145 -2.795 10.768 1.00 80.62 97 LEU A N 1
ATOM 770 C CA . LEU A 1 97 ? -7.582 -2.908 12.120 1.00 80.62 97 LEU A CA 1
ATOM 771 C C . LEU A 1 97 ? -8.517 -2.335 13.192 1.00 80.62 97 LEU A C 1
ATOM 773 O O . LEU A 1 97 ? -8.576 -2.863 14.296 1.00 80.62 97 LEU A O 1
ATOM 777 N N . LEU A 1 98 ? -9.276 -1.288 12.860 1.00 80.88 98 LEU A N 1
ATOM 778 C CA . LEU A 1 98 ? -10.300 -0.715 13.739 1.00 80.88 98 LEU A CA 1
ATOM 779 C C . LEU A 1 98 ? -11.610 -1.519 13.763 1.00 80.88 98 LEU A C 1
ATOM 781 O O . LEU A 1 98 ? -12.481 -1.233 14.578 1.00 80.88 98 LEU A O 1
ATOM 785 N N . SER A 1 99 ? -11.784 -2.488 12.859 1.00 74.94 99 SER A N 1
ATOM 786 C CA . SER A 1 99 ? -12.996 -3.315 12.773 1.00 74.94 99 SER A CA 1
ATOM 787 C C . SER A 1 99 ? -12.888 -4.662 13.492 1.00 74.94 99 SER A C 1
ATOM 789 O O . SER A 1 99 ? -13.861 -5.422 13.471 1.00 74.94 99 SER A O 1
ATOM 791 N N . GLU A 1 100 ? -11.721 -4.971 14.065 1.00 59.91 100 GLU A N 1
ATOM 792 C CA . GLU A 1 100 ? -11.510 -6.113 14.956 1.00 59.91 100 GLU A CA 1
ATOM 793 C C . GLU A 1 100 ? -11.868 -5.706 16.395 1.00 59.91 100 GLU A C 1
ATOM 795 O O . GLU A 1 100 ? -11.034 -5.188 17.135 1.00 59.91 100 GLU A O 1
ATOM 800 N N . GLU A 1 101 ? -13.129 -5.942 16.763 1.00 48.59 101 GLU A N 1
ATOM 801 C CA . GLU A 1 101 ? -13.638 -6.010 18.141 1.00 48.59 101 GLU A CA 1
ATOM 802 C C . GLU A 1 101 ? -14.355 -7.355 18.337 1.00 48.59 101 GLU A C 1
ATOM 804 O O . GLU A 1 101 ? -15.080 -7.775 17.398 1.00 48.59 101 GLU A O 1
#

Sequence (101 aa):
MCPKPLRYIQGCDLLEGDWGMVGSIVLWKLISDGETRVSKDRIEAMDFQKKVSPDHGGPGSTVKWNVKYERIDENVAHPERLLQFLVEVTKQVDGYLLSEE

Secondary structure (DSSP, 8-state):
--SS--SSEEEEEEEES-TT-TT-EEEEEEEETTEEEEEEEE------------STTSS------------SSTTSPP-HHHHHHHHHHHHHHHHHHTT--

Foldseek 3Di:
DDPDDQQFFPDKDWDDDDPPDAQTWIWTFTADPNDTDIDIDGRHDDDPPQPQDAPVPHDDRDDDDDDDDDDPDPPDDDVVVVVVSVVVSVVSVVVSVVPPD